Protein AF-A0A2Z5U4K4-F1 (afdb_monomer_lite)

Structure (mmCIF, N/CA/C/O backbone):
data_AF-A0A2Z5U4K4-F1
#
_entry.id   AF-A0A2Z5U4K4-F1
#
loop_
_atom_site.group_PDB
_atom_site.id
_atom_site.type_symbol
_atom_site.label_atom_id
_atom_site.label_alt_id
_atom_site.label_comp_id
_atom_site.label_asym_id
_atom_site.label_entity_id
_atom_site.label_seq_id
_atom_site.pdbx_PDB_ins_code
_atom_site.Cartn_x
_atom_site.Cartn_y
_atom_site.Cartn_z
_atom_site.occupancy
_atom_site.B_iso_or_equiv
_atom_site.auth_seq_id
_atom_site.auth_comp_id
_atom_site.auth_asym_id
_atom_site.auth_atom_id
_atom_site.pdbx_PDB_model_num
ATOM 1 N N . MET A 1 1 ? 6.647 -11.309 -13.295 1.00 63.88 1 MET A N 1
ATOM 2 C CA . MET A 1 1 ? 7.176 -10.186 -12.467 1.00 63.88 1 MET A CA 1
ATOM 3 C C . MET A 1 1 ? 6.114 -9.115 -12.262 1.00 63.88 1 MET A C 1
ATOM 5 O O . MET A 1 1 ? 5.907 -8.689 -11.135 1.00 63.88 1 MET A O 1
ATOM 9 N N . THR A 1 2 ? 5.400 -8.731 -13.317 1.00 76.62 2 THR A N 1
ATOM 10 C CA . THR A 1 2 ? 4.221 -7.853 -13.268 1.00 76.62 2 THR A CA 1
ATOM 11 C C . THR A 1 2 ? 3.094 -8.388 -12.382 1.00 76.62 2 THR A C 1
ATOM 13 O O . THR A 1 2 ? 2.456 -7.602 -11.691 1.00 76.62 2 THR A O 1
ATOM 16 N N . ASP A 1 3 ? 2.898 -9.707 -12.310 1.00 82.50 3 ASP A N 1
ATOM 17 C CA . ASP A 1 3 ? 1.856 -10.322 -11.4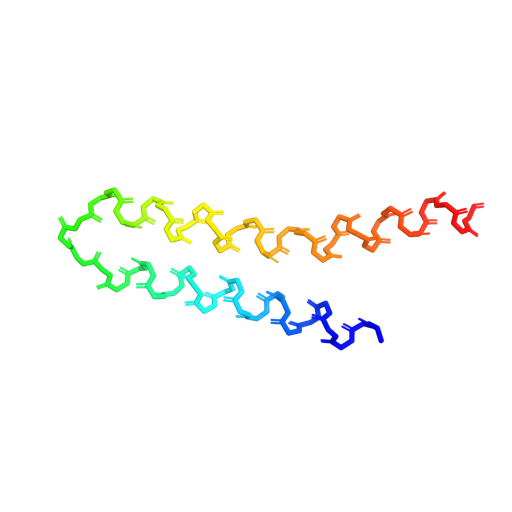68 1.00 82.50 3 ASP A CA 1
ATOM 18 C C . ASP A 1 3 ? 2.080 -10.031 -9.979 1.00 82.50 3 ASP A C 1
ATOM 20 O O . ASP A 1 3 ? 1.155 -9.660 -9.263 1.00 82.50 3 ASP A O 1
ATOM 24 N N . ALA A 1 4 ? 3.336 -10.099 -9.521 1.00 84.56 4 ALA A N 1
ATOM 25 C CA . ALA A 1 4 ? 3.711 -9.760 -8.149 1.00 84.56 4 ALA A CA 1
ATOM 26 C C . ALA A 1 4 ? 3.426 -8.284 -7.819 1.00 84.56 4 ALA A C 1
ATOM 28 O O . ALA A 1 4 ? 2.966 -7.978 -6.720 1.00 84.56 4 ALA A O 1
ATOM 29 N N . LEU A 1 5 ? 3.647 -7.378 -8.778 1.00 86.00 5 LEU A N 1
ATOM 30 C CA . LEU A 1 5 ? 3.347 -5.950 -8.628 1.00 86.00 5 LEU A CA 1
ATOM 31 C C . LEU A 1 5 ? 1.839 -5.692 -8.563 1.00 86.00 5 LEU A C 1
ATOM 33 O O . LEU A 1 5 ? 1.391 -4.876 -7.758 1.00 86.00 5 LEU A O 1
ATOM 37 N N . PHE A 1 6 ? 1.053 -6.434 -9.346 1.00 88.19 6 PHE A N 1
ATOM 38 C CA . PHE A 1 6 ? -0.405 -6.407 -9.259 1.00 88.19 6 PHE A CA 1
ATOM 39 C C . PHE A 1 6 ? -0.906 -6.910 -7.902 1.00 88.19 6 PHE A C 1
ATOM 41 O O . PHE A 1 6 ? -1.744 -6.251 -7.286 1.00 88.19 6 PHE A O 1
ATOM 48 N N . TYR A 1 7 ? -0.372 -8.021 -7.387 1.00 90.50 7 TYR A N 1
ATOM 49 C CA . TYR A 1 7 ? -0.732 -8.506 -6.050 1.00 90.50 7 TYR A CA 1
ATOM 50 C C . TYR A 1 7 ? -0.404 -7.478 -4.961 1.00 90.50 7 TYR A C 1
ATOM 52 O O . TYR A 1 7 ? -1.243 -7.217 -4.101 1.00 90.50 7 TYR A O 1
ATOM 60 N N . LEU A 1 8 ? 0.769 -6.843 -5.029 1.00 89.56 8 LEU A N 1
ATOM 61 C CA . LEU A 1 8 ? 1.174 -5.760 -4.123 1.00 89.56 8 LEU A CA 1
ATOM 62 C C . LEU A 1 8 ? 0.185 -4.586 -4.134 1.00 89.56 8 LEU A C 1
ATOM 64 O O . LEU A 1 8 ? -0.232 -4.123 -3.070 1.00 89.56 8 LEU A O 1
ATOM 68 N N . PHE A 1 9 ? -0.246 -4.159 -5.322 1.00 91.19 9 PHE A N 1
ATOM 69 C CA . PHE A 1 9 ? -1.242 -3.102 -5.483 1.00 91.19 9 PHE A CA 1
ATOM 70 C C . PHE A 1 9 ? -2.586 -3.469 -4.832 1.00 91.19 9 PHE A C 1
ATOM 72 O O . PHE A 1 9 ? -3.120 -2.698 -4.031 1.00 91.19 9 PHE A O 1
ATOM 79 N N . PHE A 1 10 ? -3.113 -4.666 -5.110 1.00 93.38 10 PHE A N 1
ATOM 80 C CA . PHE A 1 10 ? -4.382 -5.120 -4.528 1.00 93.38 10 PHE A CA 1
ATOM 81 C C . PHE A 1 10 ? -4.308 -5.305 -3.006 1.00 93.38 10 PHE A C 1
ATOM 83 O O . PHE A 1 10 ? -5.257 -4.953 -2.302 1.00 93.38 10 PHE A O 1
ATOM 90 N N . ILE A 1 11 ? -3.181 -5.794 -2.479 1.00 93.12 11 ILE A N 1
ATOM 91 C CA . ILE A 1 11 ? -2.942 -5.891 -1.031 1.00 93.12 11 ILE A CA 1
ATOM 92 C C . ILE A 1 11 ? -2.943 -4.498 -0.389 1.00 93.12 11 ILE A C 1
ATOM 94 O O . ILE A 1 11 ? -3.554 -4.311 0.663 1.00 93.12 11 ILE A O 1
ATOM 98 N N . GLY A 1 12 ? -2.317 -3.507 -1.030 1.00 92.31 12 GLY A N 1
ATOM 99 C CA . GLY A 1 12 ? -2.336 -2.121 -0.561 1.00 92.31 12 GLY A CA 1
ATOM 100 C C . GLY A 1 12 ? -3.753 -1.541 -0.482 1.00 92.31 12 GLY A C 1
ATOM 101 O O . GLY A 1 12 ? -4.119 -0.939 0.531 1.00 92.31 12 GLY A O 1
ATOM 102 N N . ILE A 1 13 ? -4.587 -1.798 -1.498 1.00 92.88 13 ILE A N 1
ATOM 103 C CA . ILE A 1 13 ? -6.007 -1.404 -1.496 1.00 92.88 13 ILE A CA 1
ATOM 104 C C . ILE A 1 13 ? -6.766 -2.082 -0.351 1.00 92.88 13 ILE A C 1
ATOM 106 O O . ILE A 1 13 ? -7.503 -1.411 0.373 1.00 92.88 13 ILE A O 1
ATOM 110 N N . LEU A 1 14 ? -6.573 -3.389 -0.156 1.00 94.25 14 LEU A N 1
ATOM 111 C CA . LEU A 1 14 ? -7.197 -4.140 0.938 1.00 94.25 14 LEU A CA 1
ATOM 112 C C . LEU A 1 14 ? -6.801 -3.586 2.311 1.00 94.25 14 LEU A C 1
ATOM 114 O O . LEU A 1 14 ? -7.657 -3.476 3.187 1.00 94.25 14 LEU A O 1
ATOM 118 N N . LEU A 1 15 ? -5.541 -3.181 2.492 1.00 91.81 15 LEU A N 1
ATOM 119 C CA . LEU A 1 15 ? -5.078 -2.536 3.724 1.00 91.81 15 LEU A CA 1
ATOM 120 C C . LEU A 1 15 ? -5.778 -1.194 3.974 1.00 91.81 15 LEU A C 1
ATOM 122 O O . LEU A 1 15 ? -6.230 -0.938 5.092 1.00 91.81 15 LEU A O 1
ATOM 126 N N . CYS A 1 16 ? -5.902 -0.353 2.944 1.00 91.50 16 CYS A N 1
ATOM 127 C CA . CYS A 1 16 ? -6.637 0.910 3.035 1.00 91.50 16 CYS A CA 1
ATOM 128 C C . CYS A 1 16 ? -8.115 0.674 3.379 1.00 91.50 16 CYS A C 1
ATOM 130 O O . CYS A 1 16 ? -8.678 1.373 4.225 1.00 91.50 16 CYS A O 1
ATOM 132 N N . LEU A 1 17 ? -8.732 -0.342 2.769 1.00 93.56 17 LEU A N 1
ATOM 133 C CA . LEU A 1 17 ? -10.116 -0.724 3.036 1.00 93.56 17 LEU A CA 1
ATOM 134 C C . LEU A 1 17 ? -10.289 -1.214 4.482 1.00 93.56 17 LEU A C 1
ATOM 136 O O . LEU A 1 17 ? -11.196 -0.770 5.182 1.00 93.56 17 LEU A O 1
ATOM 140 N N . ALA A 1 18 ? -9.387 -2.071 4.967 1.00 90.31 18 ALA A N 1
ATOM 141 C CA . ALA A 1 18 ? -9.379 -2.531 6.354 1.00 90.31 18 ALA A CA 1
ATOM 142 C C . ALA A 1 18 ? -9.233 -1.354 7.333 1.00 90.31 18 ALA A C 1
ATOM 144 O O . ALA A 1 18 ? -9.965 -1.271 8.319 1.00 90.31 18 ALA A O 1
ATOM 145 N N . GLY A 1 19 ? -8.354 -0.397 7.018 1.00 89.19 19 GLY A N 1
ATOM 146 C CA . GLY A 1 19 ? -8.197 0.847 7.768 1.00 89.19 19 GLY A CA 1
ATOM 147 C C . GLY A 1 19 ? -9.486 1.669 7.847 1.00 89.19 19 GLY A C 1
ATOM 148 O O . GLY A 1 19 ? -9.811 2.190 8.916 1.00 89.19 19 GLY A O 1
ATOM 149 N N . TYR A 1 20 ? -10.266 1.749 6.765 1.00 88.81 20 TYR A N 1
ATOM 150 C CA . TYR A 1 20 ? -11.544 2.471 6.738 1.00 88.81 20 TYR A CA 1
ATOM 151 C C . TYR A 1 20 ? -12.540 1.944 7.781 1.00 88.81 20 TYR A C 1
ATOM 153 O O . TYR A 1 20 ? -13.145 2.742 8.512 1.00 88.81 20 TYR A O 1
ATOM 161 N N . PHE A 1 21 ? -12.639 0.618 7.911 1.00 89.94 21 PHE A N 1
ATOM 162 C CA . PHE A 1 21 ? -13.558 -0.040 8.840 1.00 89.94 21 PHE A CA 1
ATOM 163 C C . PHE A 1 21 ? -13.177 0.108 10.318 1.00 89.94 21 PHE A C 1
ATOM 165 O O . PHE A 1 21 ? -14.029 -0.137 11.165 1.00 89.94 21 PHE A O 1
ATOM 172 N N . ILE A 1 22 ? -11.958 0.546 10.666 1.00 87.31 22 ILE A N 1
ATOM 173 C CA . ILE A 1 22 ? -11.545 0.754 12.065 1.00 87.31 22 ILE A CA 1
ATOM 174 C C . ILE A 1 22 ? -12.204 2.038 12.608 1.00 87.31 22 ILE A C 1
ATOM 176 O O . ILE A 1 22 ? -11.810 3.146 12.233 1.00 87.31 22 ILE A O 1
ATOM 180 N N . PRO A 1 23 ? -13.192 1.964 13.518 1.00 76.12 23 PRO A N 1
ATOM 181 C CA . PRO A 1 23 ? -13.994 3.135 13.870 1.00 76.12 23 PRO A CA 1
ATOM 182 C C . PRO A 1 23 ? -13.368 3.974 14.993 1.00 76.12 23 PRO A C 1
ATOM 184 O O . PRO A 1 23 ? -13.637 5.166 15.095 1.00 76.12 23 PRO A O 1
ATOM 187 N N . LYS A 1 24 ? -12.527 3.368 15.842 1.00 82.69 24 LYS A N 1
ATOM 188 C CA . LYS A 1 24 ? -12.200 3.919 17.169 1.00 82.69 24 LYS A CA 1
ATOM 189 C C . LYS A 1 24 ? -10.790 4.503 17.294 1.00 82.69 24 LYS A C 1
ATOM 191 O O . LYS A 1 24 ? -10.592 5.454 18.040 1.00 82.69 24 LYS A O 1
ATOM 196 N N . SER A 1 25 ? -9.811 3.960 16.568 1.00 87.69 25 SER A N 1
ATOM 197 C CA . SER A 1 25 ? -8.405 4.365 16.693 1.00 87.69 25 SER A CA 1
ATOM 198 C C . SER A 1 25 ? -7.942 5.154 15.471 1.00 87.69 25 SER A C 1
ATOM 200 O O . SER A 1 25 ? -7.715 4.587 14.402 1.00 87.69 25 SER A O 1
ATOM 202 N N . ARG A 1 26 ? -7.772 6.474 15.644 1.00 86.50 26 ARG A N 1
ATOM 203 C CA . ARG A 1 26 ? -7.219 7.369 14.608 1.00 86.50 26 ARG A CA 1
ATOM 204 C C . ARG A 1 26 ? -5.788 6.985 14.226 1.00 86.50 26 ARG A C 1
ATOM 206 O O . ARG A 1 26 ? -5.437 7.067 13.057 1.00 86.50 26 ARG A O 1
ATOM 213 N N . VAL A 1 27 ? -4.996 6.532 15.201 1.00 90.50 27 VAL A N 1
ATOM 214 C CA . VAL A 1 27 ? -3.598 6.128 14.995 1.00 90.50 27 VAL A CA 1
ATOM 215 C C . VAL A 1 27 ? -3.521 4.863 14.147 1.00 90.50 27 VAL A C 1
ATOM 217 O O . VAL A 1 27 ? -2.794 4.850 13.161 1.00 90.50 27 VAL A O 1
ATOM 220 N N . LEU A 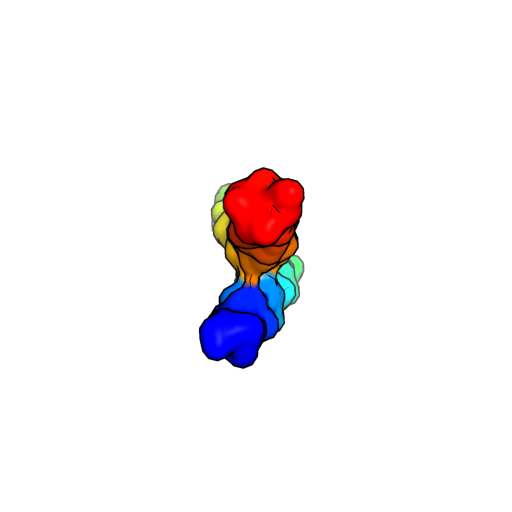1 28 ? -4.318 3.831 14.460 1.00 87.94 28 LEU A N 1
ATOM 221 C CA . LEU A 1 28 ? -4.368 2.638 13.606 1.00 87.94 28 LEU A CA 1
ATOM 222 C C . LEU A 1 28 ? -4.833 3.000 12.197 1.00 87.94 28 LEU A C 1
ATOM 224 O O . LEU A 1 28 ? -4.198 2.587 11.236 1.00 87.94 28 LEU A O 1
ATOM 228 N N . LYS A 1 29 ? -5.892 3.810 12.069 1.00 90.12 29 LYS A N 1
ATOM 229 C CA . LYS A 1 29 ? -6.362 4.293 10.763 1.00 90.12 29 LYS A CA 1
ATOM 230 C C . LYS A 1 29 ? -5.232 4.919 9.953 1.00 90.12 29 LYS A C 1
ATOM 232 O O . LYS A 1 29 ? -5.039 4.555 8.799 1.00 90.12 29 LYS A O 1
ATOM 237 N N . PHE A 1 30 ? -4.469 5.815 10.574 1.00 92.00 30 PHE A N 1
ATOM 238 C CA . PHE A 1 30 ? -3.337 6.466 9.928 1.00 92.00 30 PHE A CA 1
ATOM 239 C C . PHE A 1 30 ? -2.266 5.462 9.490 1.00 92.00 30 PHE A C 1
ATOM 241 O O . PHE A 1 30 ? -1.838 5.512 8.343 1.00 92.00 30 PHE A O 1
ATOM 248 N N . ILE A 1 31 ? -1.887 4.513 10.352 1.00 92.44 31 ILE A N 1
ATOM 249 C CA . ILE A 1 31 ? -0.895 3.478 10.021 1.00 92.44 31 ILE A CA 1
ATOM 250 C C . ILE A 1 31 ? -1.365 2.624 8.836 1.00 92.44 31 ILE A C 1
ATOM 252 O O . ILE A 1 31 ? -0.591 2.399 7.908 1.00 92.44 31 ILE A O 1
ATOM 256 N N . PHE A 1 32 ? -2.627 2.186 8.829 1.00 91.69 32 PHE A N 1
ATOM 257 C CA . PHE A 1 32 ? -3.183 1.379 7.739 1.00 91.69 32 PHE A CA 1
ATOM 258 C C . PHE A 1 32 ? -3.225 2.140 6.413 1.00 91.69 32 PHE A C 1
ATOM 260 O O . PHE A 1 32 ? -2.833 1.587 5.387 1.00 91.69 32 PHE A O 1
ATOM 267 N N . TYR A 1 33 ? -3.642 3.408 6.427 1.00 91.69 33 TYR A N 1
ATOM 268 C CA . TYR A 1 33 ? -3.623 4.238 5.222 1.00 91.69 33 TYR A CA 1
ATOM 269 C C . TYR A 1 33 ? -2.204 4.535 4.741 1.00 91.69 33 TYR A C 1
ATOM 271 O O . TYR A 1 33 ? -1.950 4.490 3.538 1.00 91.69 33 TYR A O 1
ATOM 279 N N . LEU A 1 34 ? -1.267 4.803 5.653 1.00 93.56 34 LEU A N 1
ATOM 280 C CA . LEU A 1 34 ? 0.129 5.047 5.302 1.00 93.56 34 LEU A CA 1
ATOM 281 C C . LEU A 1 34 ? 0.744 3.800 4.654 1.00 93.56 34 LEU A C 1
ATOM 283 O O . LEU A 1 34 ? 1.289 3.884 3.560 1.00 93.56 34 LEU A O 1
ATOM 287 N N . ALA A 1 35 ? 0.595 2.636 5.286 1.00 92.75 35 ALA A N 1
ATOM 288 C CA . ALA A 1 35 ? 1.108 1.375 4.761 1.00 92.75 35 ALA A CA 1
ATOM 289 C C . ALA A 1 35 ? 0.443 0.993 3.427 1.00 92.75 35 ALA A C 1
ATOM 291 O O . ALA A 1 35 ? 1.136 0.655 2.468 1.00 92.75 35 ALA A O 1
ATOM 292 N N . GLY A 1 36 ? -0.888 1.087 3.341 1.00 92.06 36 GLY A N 1
ATOM 293 C CA . GLY A 1 36 ? -1.635 0.761 2.127 1.00 92.06 36 GLY A CA 1
ATOM 294 C C . GLY A 1 36 ? -1.300 1.685 0.955 1.00 92.06 36 GLY A C 1
ATOM 295 O O . GLY A 1 36 ? -1.060 1.205 -0.150 1.00 92.06 36 GLY A O 1
ATOM 296 N N . SER A 1 37 ? -1.195 2.997 1.188 1.00 92.31 37 SER A N 1
ATOM 297 C CA . SER A 1 37 ? -0.789 3.956 0.149 1.00 92.31 37 SER A CA 1
ATOM 298 C C . SER A 1 37 ? 0.641 3.718 -0.346 1.00 92.31 37 SER A C 1
ATOM 300 O O . SER A 1 37 ? 0.875 3.767 -1.552 1.00 92.31 37 SER A O 1
ATOM 302 N N . LEU A 1 38 ? 1.577 3.369 0.542 1.00 92.94 38 LEU A N 1
ATOM 303 C CA . LEU A 1 38 ? 2.944 2.991 0.165 1.00 92.94 38 LEU A CA 1
ATOM 304 C C . LEU A 1 38 ? 2.962 1.756 -0.741 1.00 92.94 38 LEU A C 1
ATOM 306 O O . LEU A 1 38 ? 3.613 1.764 -1.784 1.00 92.94 38 LEU A O 1
ATOM 310 N N . LEU A 1 39 ? 2.202 0.723 -0.369 1.00 91.62 39 LEU A N 1
ATOM 311 C CA . LEU A 1 39 ? 2.059 -0.514 -1.143 1.00 91.62 39 LEU A CA 1
ATOM 312 C C . LEU A 1 39 ? 1.404 -0.283 -2.510 1.00 91.62 39 LEU A C 1
ATOM 314 O O . LEU A 1 39 ? 1.732 -0.979 -3.465 1.00 91.62 39 LEU A O 1
ATOM 318 N N . VAL A 1 40 ? 0.508 0.701 -2.614 1.00 92.88 40 VAL A N 1
ATOM 319 C CA . VAL A 1 40 ? -0.120 1.101 -3.879 1.00 92.88 40 VAL A CA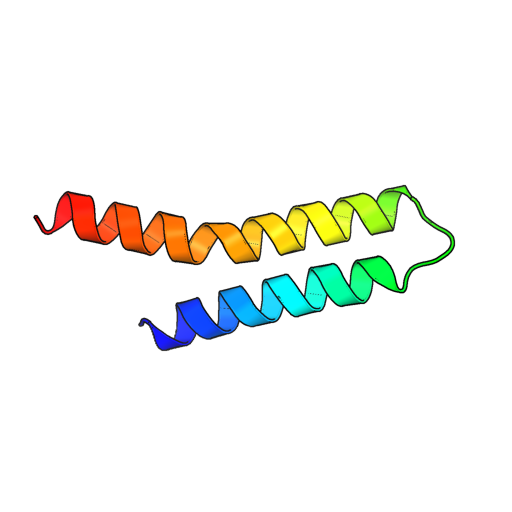 1
ATOM 320 C C . VAL A 1 40 ? 0.852 1.864 -4.776 1.00 92.88 40 VAL A C 1
ATOM 322 O O . VAL A 1 40 ? 0.896 1.594 -5.971 1.00 92.88 40 VAL A O 1
ATOM 325 N N . VAL A 1 41 ? 1.636 2.798 -4.233 1.00 92.81 41 VAL A N 1
ATOM 326 C CA . VAL A 1 41 ? 2.553 3.646 -5.020 1.00 92.81 41 VAL A CA 1
ATOM 327 C C . VAL A 1 41 ? 3.800 2.881 -5.470 1.00 92.81 41 VAL A C 1
ATOM 329 O O . VAL A 1 41 ? 4.279 3.080 -6.587 1.00 92.81 41 VAL A O 1
ATOM 332 N N . PHE A 1 42 ? 4.310 1.984 -4.626 1.00 89.75 42 PHE A N 1
ATOM 333 C CA . PHE A 1 42 ? 5.522 1.207 -4.880 1.00 89.75 42 PHE A CA 1
ATOM 334 C C . PHE A 1 42 ? 5.564 0.496 -6.250 1.00 89.75 42 PHE A C 1
ATOM 336 O O . PHE A 1 42 ? 6.551 0.679 -6.965 1.00 89.75 42 PHE A O 1
ATOM 343 N N . PRO A 1 43 ? 4.540 -0.269 -6.681 1.00 89.12 43 PRO A N 1
ATOM 344 C CA . PRO A 1 43 ? 4.577 -0.954 -7.970 1.00 89.12 43 PRO A CA 1
ATOM 345 C C . PRO A 1 43 ? 4.654 0.008 -9.160 1.00 89.12 43 PRO A C 1
ATOM 347 O O . PRO A 1 43 ? 5.367 -0.282 -10.117 1.00 89.12 43 PRO A O 1
ATOM 350 N N . PHE A 1 44 ? 4.000 1.173 -9.096 1.00 89.00 44 PHE A N 1
ATOM 351 C CA . PHE A 1 44 ? 4.109 2.186 -10.153 1.00 89.00 44 PHE A CA 1
ATOM 352 C C . PHE A 1 44 ? 5.483 2.851 -10.163 1.00 89.00 44 PHE A C 1
ATOM 354 O O . PHE A 1 44 ? 6.067 3.022 -11.230 1.00 89.00 44 PHE A O 1
ATOM 361 N N . ALA A 1 45 ? 6.026 3.181 -8.990 1.00 89.38 45 ALA A N 1
ATOM 362 C CA . ALA A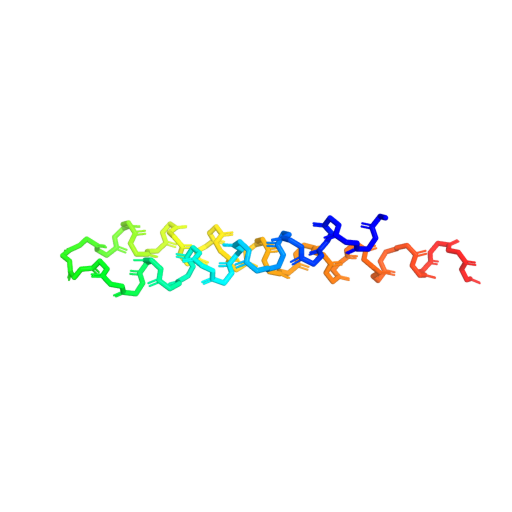 1 45 ? 7.366 3.750 -8.881 1.00 89.38 45 ALA A CA 1
ATOM 363 C C . ALA A 1 45 ? 8.431 2.788 -9.433 1.00 89.38 45 ALA A C 1
ATOM 365 O O . ALA A 1 45 ? 9.321 3.210 -10.171 1.00 89.38 45 ALA A O 1
ATOM 366 N N . LEU A 1 46 ? 8.303 1.490 -9.139 1.00 88.44 46 LEU A N 1
ATOM 367 C CA . LEU A 1 46 ? 9.200 0.462 -9.659 1.00 88.44 46 LEU A CA 1
ATOM 368 C C . LEU A 1 46 ? 9.077 0.317 -11.183 1.00 88.44 46 LEU A C 1
ATOM 370 O O . LEU A 1 46 ? 10.092 0.215 -11.866 1.00 88.44 46 LEU A O 1
ATOM 374 N N . LEU A 1 47 ? 7.853 0.342 -11.724 1.00 87.44 47 LEU A N 1
ATOM 375 C CA . 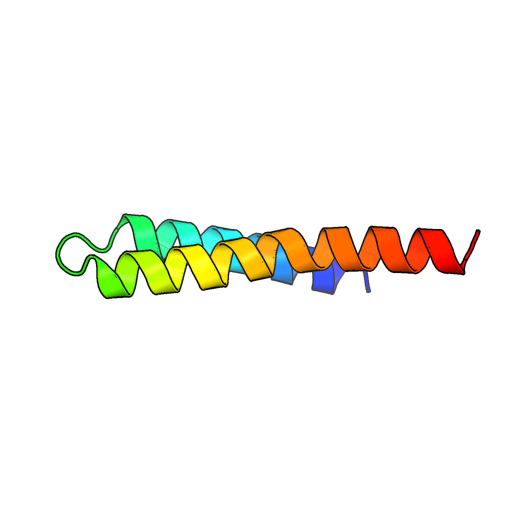LEU A 1 47 ? 7.626 0.305 -13.173 1.00 87.44 47 LEU A CA 1
ATOM 376 C C . LEU A 1 47 ? 8.246 1.518 -13.877 1.00 87.44 47 LEU A C 1
ATOM 378 O O . LEU A 1 47 ? 8.914 1.349 -14.896 1.00 87.44 47 LEU A O 1
ATO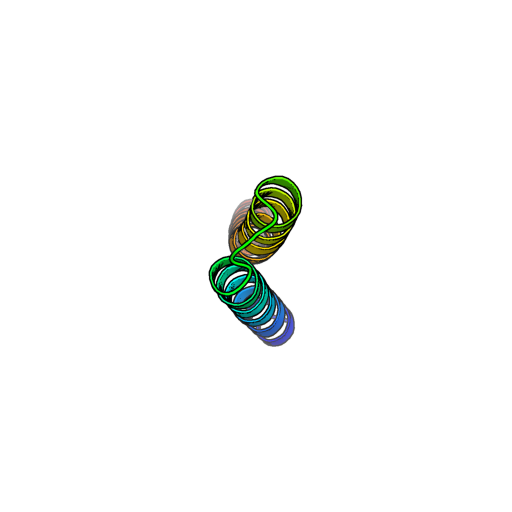M 382 N N . ILE A 1 48 ? 8.076 2.721 -13.322 1.00 89.94 48 ILE A N 1
ATOM 383 C CA . ILE A 1 48 ? 8.686 3.950 -13.852 1.00 89.94 48 ILE A CA 1
ATOM 384 C C . ILE A 1 48 ? 10.213 3.846 -13.810 1.00 89.94 48 ILE A C 1
ATOM 386 O O . ILE A 1 48 ? 10.867 4.123 -14.811 1.00 89.94 48 ILE A O 1
ATOM 390 N N . TYR A 1 49 ? 10.780 3.404 -12.684 1.00 89.19 49 TYR A N 1
ATOM 391 C CA . TYR A 1 49 ? 12.225 3.240 -12.521 1.00 89.19 49 TYR A CA 1
ATOM 392 C C . TYR A 1 49 ? 12.814 2.236 -13.518 1.00 89.19 49 TYR A C 1
ATOM 394 O O . TYR A 1 49 ? 13.817 2.525 -14.167 1.00 89.19 49 TYR A O 1
ATOM 402 N N . LEU A 1 50 ? 12.162 1.082 -13.688 1.00 86.06 50 LEU A N 1
ATOM 403 C CA . LEU A 1 50 ? 12.569 0.083 -14.676 1.00 86.06 50 LEU A CA 1
ATOM 404 C C . LEU A 1 50 ? 12.494 0.641 -16.096 1.00 86.06 50 LEU A C 1
ATOM 406 O O . LEU A 1 50 ? 13.420 0.433 -16.871 1.00 86.06 50 LEU A O 1
ATOM 410 N N . THR A 1 51 ? 11.433 1.384 -16.417 1.00 86.75 51 THR A N 1
ATOM 411 C CA . THR A 1 51 ? 11.269 2.005 -17.740 1.00 86.75 51 THR A CA 1
ATOM 412 C C . THR A 1 51 ? 12.343 3.058 -18.001 1.00 86.75 51 THR A C 1
ATOM 414 O O . THR A 1 51 ? 12.855 3.124 -19.107 1.00 86.75 51 THR A O 1
ATOM 417 N N . TYR A 1 52 ? 12.723 3.842 -16.991 1.00 90.56 52 TYR A N 1
ATOM 418 C CA . TYR A 1 52 ? 13.761 4.869 -17.106 1.00 90.56 52 TYR A CA 1
ATOM 419 C C . TYR A 1 52 ? 15.174 4.299 -17.304 1.00 90.56 52 TYR A C 1
ATOM 421 O O . TYR A 1 52 ? 16.013 4.950 -17.905 1.00 90.56 52 TYR A O 1
ATOM 429 N N . ILE A 1 53 ? 15.463 3.107 -16.775 1.00 84.94 53 ILE A N 1
ATOM 430 C CA . ILE A 1 53 ? 16.785 2.470 -16.921 1.00 84.94 53 ILE A CA 1
ATOM 431 C C . ILE A 1 53 ? 16.911 1.689 -18.229 1.00 84.94 53 ILE A C 1
ATOM 433 O O . ILE A 1 53 ? 18.008 1.573 -18.769 1.00 84.94 53 ILE A O 1
ATOM 437 N N . LEU A 1 54 ? 15.814 1.097 -18.703 1.00 74.81 54 LEU A N 1
ATOM 438 C CA . LEU A 1 54 ? 15.792 0.280 -19.920 1.00 74.81 54 LEU A CA 1
ATOM 439 C C . LEU A 1 54 ? 15.700 1.095 -21.218 1.00 74.81 54 LEU A C 1
ATOM 441 O O . LEU A 1 54 ? 15.858 0.505 -22.288 1.00 74.81 54 LEU A O 1
ATOM 445 N N . LEU A 1 55 ? 15.414 2.394 -21.129 1.00 62.34 55 LEU A N 1
ATOM 446 C CA . LEU A 1 55 ? 15.151 3.299 -22.250 1.00 62.34 55 LEU A CA 1
ATOM 447 C C . LEU A 1 55 ? 16.232 4.379 -22.324 1.00 62.34 55 LEU A C 1
ATOM 449 O O . LEU A 1 55 ? 16.676 4.664 -23.457 1.00 62.34 55 LEU A O 1
#

Organism: NCBI:txid1917441

pLDDT: mean 88.17, std 6.42, range [62.34, 94.25]

Radius of gyration: 13.63 Å; chains: 1; bounding box: 31×18×39 Å

Foldseek 3Di:
DVVVLVVLQVVLVVLLVVLVPPDPDPVSSVVSPVSSVCSNVVSVVVVVVVVVVVD

Sequence (55 aa):
MTDALFYLFFIGILLCLAGYFIPKSRVLKFIFYLAGSLLVVFPFALLIYLTYILL

Secondary structure (DSSP, 8-state):
-HHHHHHHHHHHHHHHHHHHH--S-HHHHHHHHHHHHHHHHHHHHHHHHHHHHH-